Protein AF-A0A8J7XJB5-F1 (afdb_monomer_lite)

Radius of gyration: 16.45 Å; chains: 1; bounding box: 38×36×38 Å

Secondary structure (DSSP, 8-state):
-HHHHTTT--------SSHHHHHHHHHHHHHHHHHHHHHHHHTTS-GGG---S---TT--SHHHHHHHHHHHHHHHHHHHHHHHTT--TT--SSS---TT--HHHHHHHTTTIIIIIIT-

Foldseek 3Di:
DVVVVVVLDDVDPQDDPALVSRLVVVVVSVVSVQVVVFCVVQVVDDCVQVRNGADEPPDPGPLNVQLNVQLVVLLVVLVVVCVVVVHQQQDARNADRDPPHSRNSVVVSVVCSCPRRVVD

pLDDT: mean 87.28, std 15.81, range [36.06, 98.25]

Sequence (120 aa):
MISFLSNAIQNEKIQGTCIDDVRQSLQGFEGNSSRIYWTSLSATFPPDLGFQGRAGRYAQDPINSMLNYGYGILQGEVLRAIHFAGLDPYGGYLHVDRSGRSSLVFDLMEEFRQQVVDKV

Structure (mmCIF, N/CA/C/O backbone):
data_AF-A0A8J7XJB5-F1
#
_entry.id   AF-A0A8J7XJB5-F1
#
loop_
_atom_site.group_PDB
_atom_site.id
_atom_site.type_symbol
_atom_site.label_atom_id
_atom_site.label_alt_id
_atom_site.label_comp_id
_atom_site.label_asym_id
_atom_site.label_entity_id
_atom_site.label_seq_id
_atom_site.pdbx_PDB_ins_code
_atom_site.Cartn_x
_atom_site.Cartn_y
_atom_site.Cartn_z
_atom_site.occupancy
_atom_site.B_iso_or_equiv
_atom_site.auth_seq_id
_atom_site.auth_comp_id
_atom_site.auth_asym_id
_atom_site.auth_atom_id
_atom_site.pdbx_PDB_model_num
ATOM 1 N N . MET A 1 1 ? -20.973 17.859 2.751 1.00 40.72 1 MET A N 1
ATOM 2 C CA . MET A 1 1 ? -20.466 16.518 2.381 1.00 40.72 1 MET A CA 1
ATOM 3 C C . MET A 1 1 ? -19.974 16.485 0.933 1.00 40.72 1 MET A C 1
ATOM 5 O O . MET A 1 1 ? -18.833 16.113 0.721 1.00 40.72 1 MET A O 1
ATOM 9 N N . ILE A 1 2 ? -20.749 16.989 -0.038 1.00 36.06 2 ILE A N 1
ATOM 10 C CA . ILE A 1 2 ? -20.333 17.091 -1.457 1.00 36.06 2 ILE A CA 1
ATOM 11 C C . ILE A 1 2 ? -19.216 18.141 -1.686 1.00 36.06 2 ILE A C 1
ATOM 13 O O . ILE A 1 2 ? -18.362 17.958 -2.547 1.00 36.06 2 ILE A O 1
ATOM 17 N N . SER A 1 3 ? -19.129 19.193 -0.859 1.00 36.09 3 SER A N 1
ATOM 18 C CA . SER A 1 3 ? -18.069 20.215 -0.960 1.00 36.09 3 SER A CA 1
ATOM 19 C C . SER A 1 3 ? -16.662 19.736 -0.563 1.00 36.09 3 SER A C 1
ATOM 21 O O . SER A 1 3 ? -15.685 20.359 -0.963 1.00 36.09 3 SER A O 1
ATOM 23 N N . PHE A 1 4 ? -16.534 18.635 0.191 1.00 40.62 4 PHE A N 1
ATOM 24 C CA . PHE A 1 4 ? -15.228 18.101 0.608 1.00 40.62 4 PHE A CA 1
ATOM 25 C C . PHE A 1 4 ? -14.536 17.299 -0.503 1.00 40.62 4 PHE A C 1
ATOM 27 O O . PHE A 1 4 ? -13.314 17.337 -0.608 1.00 40.62 4 PHE A O 1
ATOM 34 N N . LEU A 1 5 ? -15.307 16.627 -1.366 1.00 39.28 5 LEU A N 1
ATOM 35 C CA . LEU A 1 5 ? -14.764 15.875 -2.503 1.00 39.28 5 LEU A CA 1
ATOM 36 C C . LEU A 1 5 ? -14.286 16.805 -3.630 1.00 39.28 5 LEU A C 1
ATOM 38 O O . LEU A 1 5 ? -13.300 16.504 -4.293 1.00 39.28 5 LEU A O 1
ATOM 42 N N . SER A 1 6 ? -14.920 17.974 -3.790 1.00 42.72 6 SER A N 1
ATOM 43 C CA . SER A 1 6 ? -14.560 18.952 -4.830 1.00 42.72 6 SER A CA 1
ATOM 44 C C . SER A 1 6 ? -13.181 19.596 -4.637 1.00 42.72 6 SER A C 1
ATOM 46 O O . SER A 1 6 ? -12.615 20.078 -5.611 1.00 42.72 6 SER A O 1
ATOM 48 N N . ASN A 1 7 ? -12.639 19.617 -3.414 1.00 41.62 7 ASN A N 1
ATOM 49 C CA . ASN A 1 7 ? -11.310 20.176 -3.130 1.00 41.62 7 ASN A CA 1
ATOM 50 C C . ASN A 1 7 ? -10.185 19.131 -3.192 1.00 41.62 7 ASN A C 1
ATOM 52 O O . ASN A 1 7 ? -9.018 19.505 -3.221 1.00 41.62 7 ASN A O 1
ATOM 56 N N . ALA A 1 8 ? -10.512 17.834 -3.185 1.00 46.34 8 ALA A N 1
ATOM 57 C CA . ALA A 1 8 ? -9.510 16.766 -3.165 1.00 46.34 8 ALA A CA 1
ATOM 58 C C . ALA A 1 8 ? -8.907 16.486 -4.551 1.00 46.34 8 ALA A C 1
ATOM 60 O O . ALA A 1 8 ? -7.793 15.981 -4.639 1.00 46.34 8 ALA A O 1
ATOM 61 N N . ILE A 1 9 ? -9.622 16.847 -5.621 1.00 50.88 9 ILE A N 1
ATOM 62 C CA . ILE A 1 9 ? -9.161 16.725 -7.005 1.00 50.88 9 ILE A CA 1
ATOM 63 C C . ILE A 1 9 ? -8.808 18.131 -7.499 1.00 50.88 9 ILE A C 1
ATOM 65 O O . ILE A 1 9 ? -9.528 18.735 -8.295 1.00 50.88 9 ILE A O 1
ATOM 69 N N . GLN A 1 10 ? -7.720 18.706 -6.984 1.00 52.84 10 GLN A N 1
ATOM 70 C CA . GLN A 1 10 ? -7.109 19.832 -7.684 1.00 52.84 10 GLN A CA 1
ATOM 71 C C . GLN A 1 10 ? -6.639 19.314 -9.048 1.00 52.84 10 GLN A C 1
ATOM 73 O O . GLN A 1 10 ? -5.847 18.379 -9.124 1.00 52.84 10 GLN A O 1
ATOM 78 N N . ASN A 1 11 ? -7.157 19.911 -10.125 1.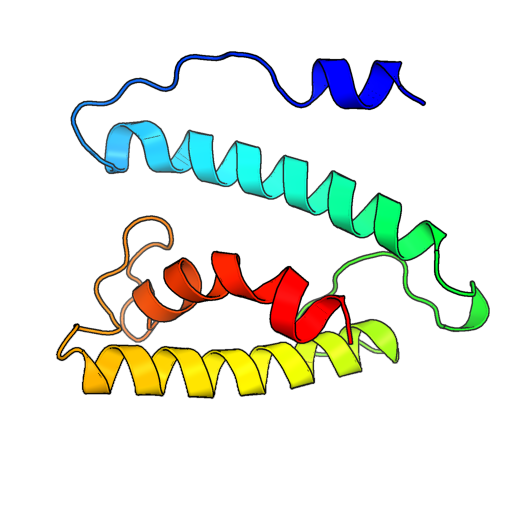00 51.72 11 ASN A N 1
ATOM 79 C CA . ASN A 1 11 ? -6.711 19.712 -11.508 1.00 51.72 11 ASN A CA 1
ATOM 80 C C . ASN A 1 11 ? -5.294 20.291 -11.711 1.00 51.72 11 ASN A C 1
ATOM 82 O O . ASN A 1 11 ? -5.064 21.112 -12.601 1.00 51.72 11 ASN A O 1
ATOM 86 N N . GLU A 1 12 ? -4.335 19.920 -10.868 1.00 61.09 12 GLU A N 1
ATOM 87 C CA . GLU A 1 12 ? -2.936 20.218 -11.122 1.00 61.09 12 GLU A CA 1
ATOM 88 C C . GLU A 1 12 ? -2.455 19.267 -12.212 1.00 61.09 12 GLU A C 1
ATOM 90 O O . GLU A 1 12 ? -2.388 18.051 -12.039 1.00 61.09 12 GLU A O 1
ATOM 95 N N . LYS A 1 13 ? -2.163 19.829 -13.387 1.00 68.81 13 LYS A N 1
ATOM 96 C CA . LYS A 1 13 ? -1.496 19.084 -14.451 1.00 68.81 13 LYS A CA 1
ATOM 97 C C . LYS A 1 13 ? -0.088 18.756 -13.970 1.00 68.81 13 LYS A C 1
ATOM 99 O O . LYS A 1 13 ? 0.807 19.588 -14.075 1.00 68.81 13 LYS A O 1
ATOM 104 N N . ILE A 1 14 ? 0.093 17.546 -13.456 1.00 78.44 14 ILE A N 1
ATOM 105 C 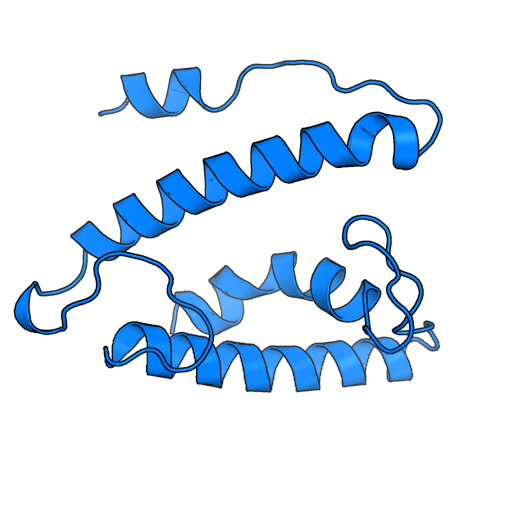CA . ILE A 1 14 ? 1.411 17.002 -13.158 1.00 78.44 14 ILE A CA 1
ATOM 106 C C . ILE A 1 14 ? 2.125 16.804 -14.496 1.00 78.44 14 ILE A C 1
ATOM 108 O O . ILE A 1 14 ? 1.645 16.075 -15.365 1.00 78.44 14 ILE A O 1
ATOM 112 N N . GLN A 1 15 ? 3.240 17.500 -14.685 1.00 82.88 15 GLN A N 1
ATOM 113 C CA . GLN A 1 15 ? 4.061 17.402 -15.884 1.00 82.88 15 GLN A CA 1
ATOM 114 C C . GLN A 1 15 ? 5.470 17.002 -15.482 1.00 82.88 15 GLN A C 1
ATOM 116 O O . GLN A 1 15 ? 6.050 17.574 -14.565 1.00 82.88 15 GLN A O 1
ATOM 121 N N . GLY A 1 16 ? 6.009 16.031 -16.202 1.00 84.62 16 GLY A N 1
ATOM 122 C CA . GLY A 1 16 ? 7.385 15.587 -16.094 1.00 84.62 16 GLY A CA 1
ATOM 123 C C . GLY A 1 16 ? 7.789 14.903 -17.385 1.00 84.62 16 GLY A C 1
ATOM 124 O O . GLY A 1 16 ? 6.941 14.477 -18.173 1.00 84.62 16 GLY A O 1
ATOM 125 N N . THR A 1 17 ? 9.089 14.843 -17.616 1.00 88.12 17 THR A N 1
ATOM 126 C CA . THR A 1 17 ? 9.674 14.158 -18.771 1.00 88.12 17 THR A CA 1
ATOM 127 C C . THR A 1 17 ? 9.993 12.700 -18.466 1.00 88.12 17 THR A C 1
ATOM 129 O O . THR A 1 17 ? 9.996 11.871 -19.374 1.00 88.12 17 THR A O 1
ATOM 132 N N . CYS A 1 18 ? 10.200 12.372 -17.189 1.00 88.50 18 CYS A N 1
ATOM 133 C CA . CYS A 1 18 ? 10.343 11.013 -16.690 1.00 88.50 18 CYS A CA 1
ATOM 134 C C . CYS A 1 18 ? 9.549 10.818 -15.385 1.00 88.50 18 CYS A C 1
ATOM 136 O O . CYS A 1 18 ? 9.022 11.765 -14.801 1.00 88.50 18 CYS A O 1
ATOM 138 N N . ILE A 1 19 ? 9.446 9.569 -14.923 1.00 87.06 19 ILE A N 1
ATOM 139 C CA . ILE A 1 19 ? 8.682 9.226 -13.715 1.00 87.06 19 ILE A CA 1
ATOM 140 C C . ILE A 1 19 ? 9.253 9.880 -12.448 1.00 87.06 19 ILE A C 1
ATOM 142 O O . ILE A 1 19 ? 8.493 10.243 -11.551 1.00 87.06 19 ILE A O 1
ATOM 146 N N . ASP A 1 20 ? 10.572 10.074 -12.382 1.00 88.25 20 ASP A N 1
ATOM 147 C CA . ASP A 1 20 ? 11.242 10.656 -11.215 1.00 88.25 20 ASP A CA 1
ATOM 148 C C . ASP A 1 20 ? 10.778 12.093 -10.944 1.00 88.25 20 ASP A C 1
ATOM 150 O O . ASP A 1 20 ? 10.623 12.468 -9.782 1.00 88.25 20 ASP A O 1
ATOM 154 N N . ASP A 1 21 ? 10.465 12.848 -12.003 1.00 89.81 21 ASP A N 1
ATOM 155 C CA . ASP A 1 21 ? 9.988 14.235 -11.931 1.00 89.81 21 ASP A CA 1
ATOM 156 C C . ASP A 1 21 ? 8.640 14.352 -11.198 1.00 89.81 21 ASP A C 1
ATOM 158 O O . ASP A 1 21 ? 8.330 15.377 -10.591 1.00 89.81 21 ASP A O 1
ATOM 162 N N . VAL A 1 22 ? 7.813 13.304 -11.272 1.00 90.88 22 VAL A N 1
ATOM 163 C CA . VAL A 1 22 ? 6.399 13.346 -10.863 1.00 90.88 22 VAL A CA 1
ATOM 164 C C . VAL A 1 22 ? 6.067 12.406 -9.709 1.00 90.88 22 VAL A C 1
ATOM 166 O O . VAL A 1 22 ? 5.016 12.554 -9.079 1.00 90.88 22 VAL A O 1
ATOM 169 N N . ARG A 1 23 ? 6.952 11.450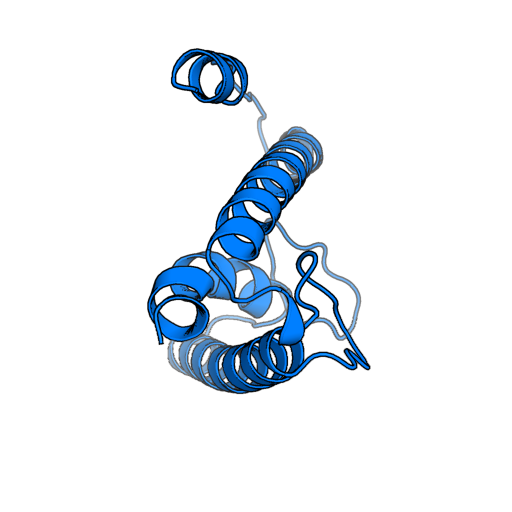 -9.400 1.00 89.06 23 ARG A N 1
ATOM 170 C CA . ARG A 1 23 ? 6.705 10.380 -8.422 1.00 89.06 23 ARG A CA 1
ATOM 171 C C . ARG A 1 23 ? 6.298 10.920 -7.054 1.00 89.06 23 ARG A C 1
ATOM 173 O O . ARG A 1 23 ? 5.342 10.423 -6.467 1.00 89.06 23 ARG A O 1
ATOM 180 N N . GLN A 1 24 ? 7.000 11.935 -6.548 1.00 89.62 24 GLN A N 1
ATOM 181 C CA . GLN A 1 24 ? 6.710 12.504 -5.228 1.00 89.62 24 GLN A CA 1
ATOM 182 C C . GLN A 1 24 ? 5.299 13.101 -5.166 1.00 89.62 24 GLN A C 1
ATOM 184 O O . GLN A 1 24 ? 4.584 12.890 -4.186 1.00 89.62 24 GLN A O 1
ATOM 189 N N . SER A 1 25 ? 4.880 13.804 -6.219 1.00 89.94 25 SER A N 1
ATOM 190 C CA . SER A 1 25 ? 3.535 14.370 -6.310 1.00 89.94 25 SER A CA 1
ATOM 191 C C . SER A 1 25 ? 2.479 13.268 -6.352 1.00 89.94 25 SER A C 1
ATOM 193 O O . SER A 1 25 ? 1.521 13.324 -5.586 1.00 89.94 25 SER A O 1
ATOM 195 N N . LEU A 1 26 ? 2.683 12.228 -7.172 1.00 89.44 26 LEU A N 1
ATOM 196 C CA . LEU A 1 26 ? 1.770 11.080 -7.260 1.00 89.44 26 LEU A CA 1
ATOM 197 C C . LEU A 1 26 ? 1.602 10.367 -5.911 1.00 89.44 26 LEU A C 1
ATOM 199 O O . LEU A 1 26 ? 0.470 10.146 -5.485 1.00 89.44 26 LEU A O 1
ATOM 203 N N . GLN A 1 27 ? 2.697 10.103 -5.193 1.00 88.56 27 GLN A N 1
ATOM 204 C CA . GLN A 1 27 ? 2.643 9.525 -3.842 1.00 88.56 27 GLN A CA 1
ATOM 205 C C . GLN A 1 27 ? 1.941 10.458 -2.838 1.00 88.56 27 GLN A C 1
ATOM 207 O O . GLN A 1 27 ? 1.250 9.999 -1.928 1.00 88.56 27 GLN A O 1
ATOM 212 N N . GLY A 1 28 ? 2.078 11.778 -3.001 1.00 90.38 28 GLY A N 1
ATOM 213 C CA . GLY A 1 28 ? 1.344 12.766 -2.208 1.00 90.38 28 GLY A CA 1
ATOM 214 C C . GLY A 1 28 ? -0.171 12.684 -2.423 1.00 90.38 28 GLY A C 1
ATOM 215 O O . GLY A 1 28 ? -0.935 12.652 -1.452 1.00 90.38 28 GLY A O 1
ATOM 216 N N . PHE A 1 29 ? -0.609 12.590 -3.683 1.00 90.12 29 PHE A N 1
ATOM 217 C CA . PHE A 1 29 ? -2.018 12.380 -4.024 1.00 90.12 29 PHE A CA 1
ATOM 218 C C . PHE A 1 29 ? -2.535 11.044 -3.487 1.00 90.12 29 PHE A C 1
ATOM 220 O O . PHE A 1 29 ? -3.602 11.008 -2.876 1.00 90.12 29 PHE A O 1
ATOM 227 N N . GLU A 1 30 ? -1.769 9.967 -3.648 1.00 89.88 30 GLU A N 1
ATOM 228 C CA . GLU A 1 30 ? -2.095 8.641 -3.117 1.00 89.88 30 GLU A CA 1
ATOM 229 C C . GLU A 1 30 ? -2.276 8.664 -1.593 1.00 89.88 30 GLU A C 1
ATOM 231 O O . GLU A 1 30 ? -3.273 8.154 -1.077 1.00 89.88 30 GLU A O 1
ATOM 236 N N . GLY A 1 31 ? -1.368 9.315 -0.859 1.00 90.19 31 GLY A N 1
ATOM 237 C CA . GLY A 1 31 ? -1.455 9.443 0.596 1.00 90.19 31 GLY A CA 1
ATOM 238 C C . GLY A 1 31 ? -2.699 10.213 1.050 1.00 90.19 31 GLY A C 1
ATOM 239 O O . GLY A 1 31 ? -3.390 9.793 1.984 1.00 90.19 31 GLY A O 1
ATOM 240 N N . ASN A 1 32 ? -3.036 11.313 0.368 1.00 92.88 32 ASN A N 1
ATOM 241 C CA . ASN A 1 32 ? -4.242 12.083 0.674 1.00 92.88 32 ASN A CA 1
ATOM 242 C C . ASN A 1 32 ? -5.527 11.305 0.346 1.00 92.88 32 ASN A C 1
ATOM 244 O O . ASN A 1 32 ? -6.444 11.262 1.170 1.00 92.88 32 ASN A O 1
ATOM 248 N N . SER A 1 33 ? -5.575 10.658 -0.820 1.00 92.94 33 SER A N 1
ATOM 249 C CA . SER A 1 33 ? -6.692 9.804 -1.237 1.00 92.94 33 SER A CA 1
ATOM 250 C C . SER A 1 33 ? -6.887 8.640 -0.271 1.00 92.94 33 SER A C 1
ATOM 252 O O . SER A 1 33 ? -8.004 8.405 0.184 1.00 92.94 33 SER A O 1
ATOM 254 N N . SER A 1 34 ? -5.798 7.984 0.134 1.00 92.44 34 SER A N 1
ATOM 255 C CA . SER A 1 34 ? -5.810 6.901 1.121 1.00 92.44 34 SER A CA 1
ATOM 256 C C . SER A 1 34 ? -6.369 7.363 2.462 1.00 92.44 34 SER A C 1
ATOM 258 O O . SER A 1 34 ? -7.215 6.688 3.044 1.00 92.44 34 SER A O 1
ATOM 260 N N . ARG A 1 35 ? -5.949 8.535 2.956 1.00 93.31 35 ARG A N 1
ATOM 261 C CA . ARG A 1 35 ? -6.483 9.102 4.202 1.00 93.31 35 ARG A CA 1
ATOM 262 C C . ARG A 1 35 ? -7.996 9.300 4.117 1.00 93.31 35 ARG A C 1
ATOM 264 O O . ARG A 1 35 ? -8.711 8.870 5.015 1.00 93.31 35 ARG A O 1
ATOM 271 N N . ILE A 1 36 ? -8.484 9.924 3.042 1.00 95.31 36 ILE A N 1
ATOM 272 C CA . ILE A 1 36 ? -9.923 10.155 2.838 1.00 95.31 36 ILE A CA 1
ATOM 273 C C . ILE A 1 36 ? -10.673 8.822 2.748 1.00 95.31 36 ILE A C 1
ATOM 275 O O . ILE A 1 36 ? -11.703 8.662 3.405 1.00 95.31 36 ILE A O 1
ATOM 279 N N . TYR A 1 37 ? -10.148 7.865 1.984 1.00 96.19 37 TYR A N 1
ATOM 280 C CA . TYR A 1 37 ? -10.729 6.540 1.812 1.00 96.19 37 TYR A CA 1
ATOM 281 C C . TYR A 1 37 ? -10.875 5.801 3.147 1.00 96.19 37 TYR A C 1
ATOM 283 O O . TYR A 1 37 ? -11.988 5.441 3.524 1.00 96.19 37 TYR A O 1
ATOM 291 N N . TRP A 1 38 ? -9.793 5.657 3.917 1.00 95.62 38 TRP A N 1
ATOM 292 C CA . TRP A 1 38 ? -9.819 4.907 5.176 1.00 95.62 38 TRP A CA 1
ATOM 293 C C . TRP A 1 38 ? -10.638 5.589 6.269 1.00 95.62 38 TRP A C 1
ATOM 295 O O . TRP A 1 38 ? -11.312 4.895 7.025 1.00 95.62 38 TRP A O 1
ATOM 305 N N . THR A 1 39 ? -10.629 6.925 6.344 1.00 94.62 39 THR A N 1
ATOM 306 C CA . THR A 1 39 ? -11.514 7.665 7.260 1.00 94.62 39 THR A CA 1
ATOM 307 C C . THR A 1 39 ? -12.986 7.494 6.888 1.00 94.62 39 THR A C 1
ATOM 309 O O . THR A 1 39 ? -13.837 7.388 7.765 1.00 94.62 39 THR A O 1
ATOM 312 N N . SER A 1 40 ? -13.303 7.463 5.593 1.00 95.31 40 SER A N 1
ATOM 313 C CA . SER A 1 40 ? -14.682 7.254 5.140 1.00 95.31 40 SER A CA 1
ATOM 314 C C . SER A 1 40 ? -15.133 5.820 5.402 1.00 95.31 40 SER A C 1
ATOM 316 O O . SER A 1 40 ? -16.250 5.603 5.860 1.00 95.31 40 SER A O 1
ATOM 318 N N . LEU A 1 41 ? -14.252 4.848 5.159 1.00 94.75 41 LEU A N 1
ATOM 319 C CA . LEU A 1 41 ? -14.539 3.438 5.378 1.00 94.75 41 LEU A CA 1
ATOM 320 C C . LEU A 1 41 ? -14.695 3.112 6.868 1.00 94.75 41 LEU A C 1
ATOM 322 O O . LEU A 1 41 ? -15.619 2.387 7.229 1.00 94.75 41 LEU A O 1
ATOM 326 N N . SER A 1 42 ? -13.859 3.669 7.751 1.00 94.88 42 SER A N 1
ATOM 327 C CA . SER A 1 42 ? -13.969 3.411 9.193 1.00 94.88 42 SER 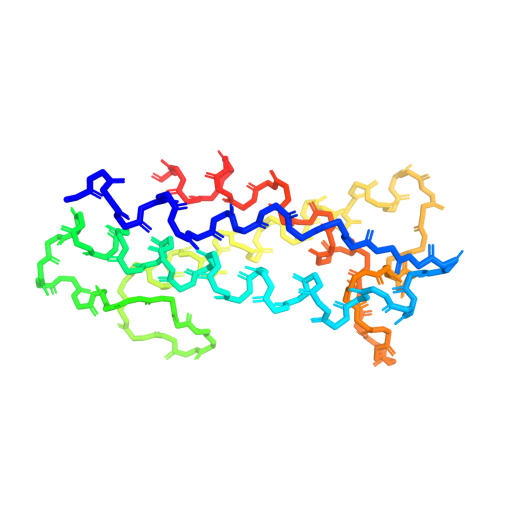A CA 1
ATOM 328 C C . SER A 1 42 ? -15.305 3.853 9.782 1.00 94.88 42 SER A C 1
ATOM 330 O O . SER A 1 42 ? -15.847 3.167 10.643 1.00 94.88 42 SER A O 1
ATOM 332 N N . ALA A 1 43 ? -15.900 4.921 9.246 1.00 95.06 43 ALA A N 1
ATOM 333 C CA . ALA A 1 43 ? -17.228 5.385 9.642 1.00 95.06 43 ALA A CA 1
ATOM 334 C C . ALA A 1 43 ? -18.374 4.419 9.274 1.00 95.06 43 ALA A C 1
ATOM 336 O O . ALA A 1 43 ? -19.492 4.604 9.752 1.00 95.06 43 ALA A O 1
ATOM 337 N N . THR A 1 44 ? -18.125 3.413 8.427 1.00 94.75 44 THR A N 1
ATOM 338 C CA . THR A 1 44 ? -19.133 2.409 8.036 1.00 94.75 44 THR A CA 1
ATOM 339 C C . THR A 1 44 ? -19.167 1.190 8.956 1.00 94.75 44 THR A C 1
ATOM 341 O O . THR A 1 44 ? -20.155 0.456 8.954 1.00 94.75 44 THR A O 1
ATOM 344 N N . PHE A 1 45 ? -18.119 0.977 9.758 1.00 94.75 45 PHE A N 1
ATOM 345 C CA . PHE A 1 45 ? -18.010 -0.177 10.642 1.00 94.75 45 PHE A CA 1
ATOM 346 C C . PHE A 1 45 ? -18.574 0.109 12.044 1.00 94.75 45 PHE A C 1
ATOM 348 O O . PHE A 1 45 ? -18.496 1.240 12.531 1.00 94.75 45 PHE A O 1
ATOM 355 N N . PRO A 1 46 ? -19.108 -0.917 12.732 1.00 95.50 46 PRO A N 1
ATOM 356 C CA . PRO A 1 46 ? -19.474 -0.823 14.141 1.00 95.50 46 PRO A CA 1
ATOM 357 C C . PRO A 1 46 ? -18.294 -0.374 15.037 1.00 95.50 46 PRO A C 1
ATOM 359 O O . PRO A 1 46 ? -17.188 -0.907 14.896 1.00 95.50 46 PRO A O 1
ATOM 362 N N . PRO A 1 47 ? -18.492 0.581 15.973 1.00 92.88 47 PRO A N 1
ATOM 363 C CA . PRO A 1 47 ? -17.408 1.113 16.810 1.00 92.88 47 PRO A CA 1
ATOM 364 C C . PRO A 1 47 ? -16.709 0.082 17.710 1.00 92.88 47 PRO A C 1
ATOM 366 O O . PRO A 1 47 ? -15.543 0.258 18.060 1.00 92.88 47 PRO A O 1
ATOM 369 N N . ASP A 1 48 ? -17.404 -0.988 18.091 1.00 95.38 48 ASP A N 1
ATOM 370 C CA . ASP A 1 48 ? -16.904 -2.085 18.927 1.00 95.38 48 ASP A CA 1
ATOM 371 C C . ASP A 1 48 ? -15.843 -2.948 18.229 1.00 95.38 48 ASP A C 1
ATOM 373 O O . ASP A 1 48 ? -15.043 -3.593 18.905 1.00 95.38 48 ASP A O 1
ATOM 377 N N . LEU A 1 49 ? -15.759 -2.897 16.894 1.00 95.06 49 LEU A N 1
ATOM 378 C CA . LEU A 1 49 ? -14.675 -3.527 16.135 1.00 95.06 49 LEU A CA 1
ATOM 379 C C . LEU A 1 49 ? -13.356 -2.744 16.203 1.00 95.06 49 LEU A C 1
ATOM 381 O O . LEU A 1 49 ? -12.334 -3.243 15.739 1.00 95.06 49 LEU A O 1
ATOM 385 N N . GLY A 1 50 ? -13.348 -1.526 16.756 1.00 93.50 50 GLY A N 1
ATOM 386 C CA . GLY A 1 50 ? -12.123 -0.759 17.007 1.00 93.50 50 GLY A CA 1
ATOM 387 C C . GLY A 1 50 ? -11.381 -0.267 15.757 1.00 93.50 50 GLY A C 1
ATOM 388 O O . GLY A 1 50 ? -10.246 0.197 15.864 1.00 93.50 50 GLY A O 1
ATOM 389 N N . PHE A 1 51 ? -11.992 -0.337 14.572 1.00 96.19 51 PHE A N 1
ATOM 390 C CA . PHE A 1 51 ? -11.365 0.086 13.322 1.00 96.19 51 PHE A CA 1
ATOM 391 C C . PHE A 1 51 ? -11.393 1.614 13.174 1.00 96.19 51 PHE A C 1
ATOM 393 O O . PHE A 1 51 ? -12.408 2.202 12.814 1.00 96.19 51 PHE A O 1
ATOM 400 N N . GLN A 1 52 ? -10.264 2.275 13.443 1.00 92.38 52 GLN A N 1
ATOM 401 C CA . GLN A 1 52 ? -10.131 3.740 13.328 1.00 92.38 52 GLN A CA 1
ATOM 402 C C . GLN A 1 52 ? -9.512 4.198 11.998 1.00 92.38 52 GLN A C 1
ATOM 404 O O . GLN A 1 52 ? -9.465 5.391 11.698 1.00 92.38 52 GLN A O 1
ATOM 409 N N . GLY A 1 53 ? -9.044 3.251 11.189 1.00 93.25 53 GLY A N 1
ATOM 410 C CA . GLY A 1 53 ? -8.346 3.487 9.934 1.00 93.25 53 GLY A CA 1
ATOM 411 C C . GLY A 1 53 ? -7.337 2.378 9.659 1.00 93.25 53 GLY A C 1
ATOM 412 O O . GLY A 1 53 ? -7.191 1.431 10.438 1.00 93.25 53 GLY A O 1
ATOM 413 N N . ARG A 1 54 ? -6.622 2.491 8.538 1.00 95.12 54 ARG A N 1
ATOM 414 C CA . ARG A 1 54 ? -5.659 1.473 8.123 1.00 95.12 54 ARG A CA 1
ATOM 415 C C . ARG A 1 54 ? -4.448 1.426 9.053 1.00 95.12 54 ARG A C 1
ATOM 417 O O . ARG A 1 54 ? -3.717 2.404 9.179 1.00 95.12 54 ARG A O 1
ATOM 424 N N . ALA A 1 55 ? -4.192 0.253 9.619 1.00 92.88 55 ALA A N 1
ATOM 425 C CA . ALA A 1 55 ? -3.005 -0.067 10.398 1.00 92.88 55 ALA A CA 1
ATOM 426 C C . ALA A 1 55 ? -2.225 -1.211 9.736 1.00 92.88 55 ALA A C 1
ATOM 428 O O . ALA A 1 55 ? -2.804 -2.156 9.209 1.00 92.88 55 ALA A O 1
ATOM 429 N N . GLY A 1 56 ? -0.896 -1.109 9.741 1.00 87.25 56 GLY A N 1
ATOM 430 C CA . GLY A 1 56 ? -0.009 -2.083 9.104 1.00 87.25 56 GLY A CA 1
ATOM 431 C C . GLY A 1 56 ? 0.235 -3.336 9.951 1.00 87.25 56 GLY A C 1
ATOM 432 O O . GLY A 1 56 ? -0.689 -3.990 10.435 1.00 87.25 56 GLY A O 1
ATOM 433 N N . ARG A 1 57 ? 1.516 -3.698 10.105 1.00 84.19 57 ARG A N 1
ATOM 434 C CA . ARG A 1 57 ? 1.936 -4.881 10.875 1.00 84.19 57 ARG A CA 1
ATOM 435 C C . ARG A 1 57 ? 1.475 -4.786 12.331 1.00 84.19 57 ARG A C 1
ATOM 437 O O . ARG A 1 57 ? 1.518 -3.711 12.919 1.00 84.19 57 ARG A O 1
ATOM 444 N N . TYR A 1 58 ? 1.114 -5.938 12.899 1.00 88.31 58 TYR A N 1
ATOM 445 C CA . TYR A 1 58 ? 0.684 -6.088 14.296 1.00 88.31 58 TYR A CA 1
ATOM 446 C C . TYR A 1 58 ? -0.603 -5.334 14.657 1.00 88.31 58 TYR A C 1
ATOM 448 O O . TYR A 1 58 ? -0.790 -4.962 15.816 1.00 88.31 58 TYR A O 1
ATOM 456 N N . ALA A 1 59 ? -1.489 -5.117 13.681 1.00 90.81 59 ALA A N 1
ATOM 457 C CA . ALA A 1 59 ? -2.823 -4.604 13.957 1.00 90.81 59 ALA A CA 1
ATOM 458 C C . ALA A 1 59 ? -3.544 -5.481 14.993 1.00 90.81 59 ALA A C 1
ATOM 460 O O . ALA A 1 59 ? -3.428 -6.705 14.963 1.00 90.81 59 ALA A O 1
ATOM 461 N N . GLN A 1 60 ? -4.242 -4.831 15.920 1.00 89.00 60 GLN A N 1
ATOM 462 C CA . GLN A 1 60 ? -4.937 -5.490 17.031 1.00 89.00 60 GLN A CA 1
ATOM 463 C C . GLN A 1 60 ? -6.446 -5.586 16.785 1.00 89.00 60 GLN A C 1
ATOM 465 O O . GLN A 1 60 ? -7.127 -6.363 17.448 1.00 89.00 60 GLN A O 1
ATOM 470 N N . ASP A 1 61 ? -6.971 -4.805 15.838 1.00 95.19 61 ASP A N 1
ATOM 471 C CA . ASP A 1 61 ? -8.375 -4.849 15.458 1.00 95.19 61 ASP A CA 1
ATOM 472 C C . ASP A 1 61 ? -8.640 -5.939 14.395 1.00 95.19 61 ASP A C 1
ATOM 474 O O . ASP A 1 61 ? -7.775 -6.231 13.551 1.00 95.19 61 ASP A O 1
ATOM 478 N N . PRO A 1 62 ? -9.831 -6.566 14.422 1.00 96.06 62 PRO A N 1
ATOM 479 C CA . PRO A 1 62 ? -10.190 -7.636 13.496 1.00 96.06 62 PRO A CA 1
ATOM 480 C C . PRO A 1 62 ? -10.198 -7.181 12.031 1.00 96.06 62 PRO A C 1
ATOM 482 O O . PRO A 1 62 ? -9.766 -7.941 11.167 1.00 96.06 62 PRO A O 1
ATOM 485 N N . ILE A 1 63 ? -10.608 -5.941 11.740 1.00 96.50 63 ILE A N 1
ATOM 486 C CA . ILE A 1 63 ? -10.722 -5.436 10.363 1.00 96.50 63 ILE A CA 1
ATOM 487 C C . ILE A 1 63 ? -9.347 -5.309 9.704 1.00 96.50 63 ILE A C 1
ATOM 489 O O . ILE A 1 63 ? -9.112 -5.877 8.638 1.00 96.50 63 ILE A O 1
ATOM 493 N N . ASN A 1 64 ? -8.386 -4.640 10.343 1.00 97.12 64 ASN A N 1
ATOM 494 C CA . ASN A 1 64 ? -7.025 -4.565 9.817 1.00 97.12 64 ASN A CA 1
ATOM 495 C C . ASN A 1 64 ? -6.346 -5.932 9.758 1.00 97.12 64 ASN A C 1
ATOM 497 O O . ASN A 1 64 ? -5.524 -6.149 8.868 1.00 97.12 64 ASN A O 1
ATOM 501 N N . SER A 1 65 ? -6.678 -6.851 10.667 1.00 96.06 65 SER A N 1
ATOM 502 C CA . SER A 1 65 ? -6.182 -8.230 10.614 1.00 96.06 65 SER A CA 1
ATOM 503 C C . SER A 1 65 ? -6.672 -8.954 9.355 1.00 96.06 65 SER A C 1
ATOM 505 O O . SER A 1 65 ? -5.862 -9.553 8.646 1.00 96.06 65 SER A O 1
ATOM 507 N N . MET A 1 66 ? -7.961 -8.827 9.023 1.00 96.25 66 MET A N 1
ATOM 508 C CA . MET A 1 66 ? -8.544 -9.362 7.787 1.00 96.25 66 MET A CA 1
ATOM 509 C C . MET A 1 66 ? -7.925 -8.717 6.542 1.00 96.25 66 MET A C 1
ATOM 511 O O . MET A 1 66 ? -7.471 -9.432 5.649 1.00 96.25 66 MET A O 1
ATOM 515 N N . LEU A 1 67 ? -7.813 -7.385 6.510 1.00 97.12 67 LEU A N 1
ATOM 516 C CA . LEU A 1 67 ? -7.185 -6.655 5.401 1.00 97.12 67 LEU A CA 1
ATOM 517 C C . LEU A 1 67 ? -5.719 -7.064 5.205 1.00 97.12 67 LEU A C 1
ATOM 519 O O . LEU A 1 67 ? -5.280 -7.302 4.084 1.00 97.12 67 LEU A O 1
ATOM 523 N N . ASN A 1 68 ? -4.949 -7.181 6.292 1.00 96.56 68 ASN A N 1
ATOM 524 C CA . ASN A 1 68 ? -3.556 -7.633 6.249 1.00 96.56 68 ASN A CA 1
ATOM 525 C C . ASN A 1 68 ? -3.437 -9.031 5.638 1.00 96.56 68 ASN A C 1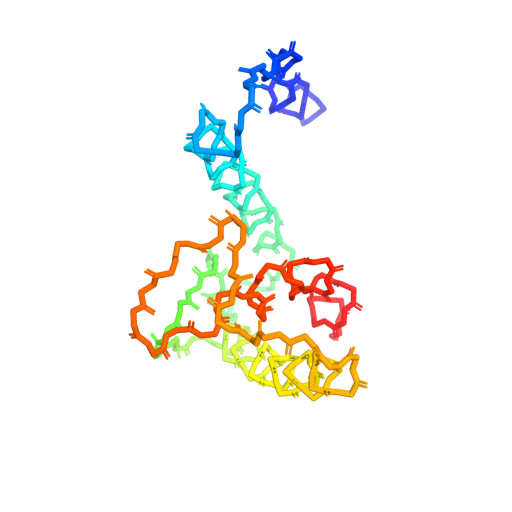
ATOM 527 O O . ASN A 1 68 ? -2.561 -9.263 4.804 1.00 96.56 68 ASN A O 1
ATOM 531 N N . TYR A 1 69 ? -4.314 -9.946 6.047 1.00 96.50 69 TYR A N 1
ATOM 532 C CA . TYR A 1 69 ? -4.337 -11.304 5.523 1.00 96.50 69 TYR A CA 1
ATOM 533 C C . TYR A 1 69 ? -4.711 -11.329 4.034 1.00 96.50 69 TYR A C 1
ATOM 535 O O . TYR A 1 69 ? -3.982 -11.908 3.227 1.00 96.50 69 TYR A O 1
ATOM 543 N N . GLY A 1 70 ? -5.787 -10.633 3.652 1.00 97.50 70 GLY A N 1
ATOM 544 C CA . GLY A 1 70 ? -6.243 -10.536 2.265 1.00 97.50 70 GLY A CA 1
ATOM 545 C C . GLY A 1 70 ? -5.196 -9.916 1.340 1.00 97.50 70 GLY A C 1
ATOM 546 O O . GLY A 1 70 ? -4.911 -10.464 0.277 1.00 97.50 70 GLY A O 1
ATOM 547 N N . TYR A 1 71 ? -4.536 -8.835 1.764 1.00 97.25 71 TYR A N 1
ATOM 548 C CA . TYR A 1 71 ? -3.434 -8.253 0.995 1.00 97.25 71 TYR A CA 1
ATOM 549 C C . TYR A 1 71 ? -2.219 -9.177 0.896 1.00 97.25 71 TYR A C 1
ATOM 551 O O . TYR A 1 71 ? -1.539 -9.148 -0.125 1.00 97.25 71 TYR A O 1
ATOM 559 N N . GLY A 1 72 ? -1.951 -10.014 1.903 1.00 96.56 72 GLY A N 1
ATOM 560 C CA . GLY A 1 72 ? -0.907 -11.038 1.823 1.00 96.56 72 GLY A CA 1
ATOM 561 C C . GLY A 1 72 ? -1.197 -12.087 0.746 1.00 96.56 72 GLY A C 1
ATOM 562 O O . GLY A 1 72 ? -0.303 -12.452 -0.017 1.00 96.56 72 GLY A O 1
ATOM 563 N N . ILE A 1 73 ? -2.456 -12.523 0.630 1.00 97.94 73 ILE A N 1
ATOM 564 C CA . ILE A 1 73 ? -2.893 -13.417 -0.454 1.00 97.94 73 ILE A CA 1
ATOM 565 C C . ILE A 1 73 ? -2.782 -12.706 -1.806 1.00 97.94 73 ILE A C 1
ATOM 567 O O . ILE A 1 73 ? -2.158 -13.239 -2.723 1.00 97.94 73 ILE A O 1
ATOM 571 N N . LEU A 1 74 ? -3.325 -11.488 -1.918 1.00 98.12 74 LEU A N 1
ATOM 572 C CA . LEU A 1 74 ? -3.273 -10.693 -3.147 1.00 98.12 74 LEU A CA 1
ATOM 573 C C . LEU A 1 74 ? -1.830 -10.484 -3.624 1.00 98.12 74 LEU A C 1
ATOM 575 O O . LEU A 1 74 ? -1.549 -10.628 -4.810 1.00 98.12 74 LEU A O 1
ATOM 579 N N . GLN A 1 75 ? -0.903 -10.208 -2.704 1.00 97.56 75 GLN A N 1
ATOM 580 C CA . GLN A 1 75 ? 0.517 -10.078 -3.018 1.00 97.56 75 GLN A CA 1
ATOM 581 C C . GLN A 1 75 ? 1.072 -11.347 -3.677 1.00 97.56 75 GLN A C 1
ATOM 583 O O . GLN A 1 75 ? 1.805 -11.255 -4.661 1.00 97.56 75 GLN A O 1
ATOM 588 N N . GLY A 1 76 ? 0.716 -12.528 -3.161 1.00 97.75 76 GLY A N 1
ATOM 589 C CA . GLY A 1 76 ? 1.119 -13.810 -3.740 1.00 97.75 76 GLY A CA 1
ATOM 590 C C . GLY A 1 76 ? 0.557 -14.038 -5.146 1.00 97.75 76 GLY A C 1
ATOM 591 O O . GLY A 1 76 ? 1.279 -14.516 -6.022 1.00 97.75 76 GLY A O 1
ATOM 592 N N . GLU A 1 77 ? -0.700 -13.658 -5.383 1.00 98.25 77 GLU A N 1
ATOM 593 C CA . GLU A 1 77 ? -1.343 -13.763 -6.700 1.00 98.25 77 GLU A CA 1
ATOM 594 C C . GLU A 1 77 ? -0.708 -12.820 -7.729 1.00 98.25 77 GLU A C 1
ATOM 596 O O . GLU A 1 77 ? -0.346 -13.254 -8.824 1.00 98.25 77 GLU A O 1
ATOM 601 N N . VAL A 1 78 ? -0.491 -11.552 -7.366 1.00 98.06 78 VAL A N 1
ATOM 602 C CA . VAL A 1 78 ? 0.140 -10.561 -8.253 1.00 98.06 78 VAL A CA 1
ATOM 603 C C . VAL A 1 78 ? 1.586 -10.947 -8.558 1.00 98.06 78 VAL A C 1
ATOM 605 O O . VAL A 1 78 ? 1.999 -10.909 -9.716 1.00 98.06 78 VAL A O 1
ATOM 608 N N . LEU A 1 79 ? 2.347 -11.402 -7.556 1.00 97.75 79 LEU A N 1
ATOM 609 C CA . LEU A 1 79 ? 3.702 -11.913 -7.770 1.00 97.75 79 LEU A CA 1
ATOM 610 C C . LEU A 1 79 ? 3.710 -13.078 -8.765 1.00 97.75 79 LEU A C 1
ATOM 612 O O . LEU A 1 79 ? 4.567 -13.128 -9.647 1.00 97.75 79 LEU A O 1
ATOM 616 N N . ARG A 1 80 ? 2.764 -14.015 -8.647 1.00 98.06 80 ARG A N 1
ATOM 617 C CA . ARG A 1 80 ? 2.649 -15.142 -9.578 1.00 98.06 80 ARG A CA 1
ATOM 618 C C . ARG A 1 80 ? 2.321 -14.666 -10.996 1.00 98.06 80 ARG A C 1
ATOM 620 O O . ARG A 1 80 ? 2.934 -15.145 -11.946 1.00 98.06 80 ARG A O 1
ATOM 627 N N . ALA A 1 81 ? 1.404 -13.709 -11.135 1.00 98.06 81 ALA A N 1
ATOM 628 C CA . ALA A 1 81 ? 1.030 -13.128 -12.423 1.00 98.06 81 ALA A CA 1
ATOM 629 C C . ALA A 1 81 ? 2.209 -12.415 -13.109 1.00 98.06 81 ALA A C 1
ATOM 631 O O . ALA A 1 81 ? 2.436 -12.626 -14.299 1.00 98.06 81 ALA A O 1
ATOM 632 N N . ILE A 1 82 ? 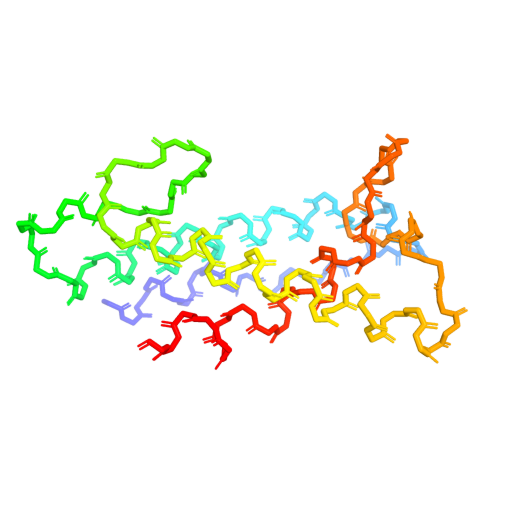3.001 -11.645 -12.355 1.00 97.69 82 ILE A N 1
ATOM 633 C CA . ILE A 1 82 ? 4.223 -10.986 -12.847 1.00 97.69 82 ILE A CA 1
ATOM 634 C C . ILE A 1 82 ? 5.212 -12.014 -13.408 1.00 97.69 82 ILE A C 1
ATOM 636 O O . ILE A 1 82 ? 5.695 -11.850 -14.528 1.00 97.69 82 ILE A O 1
ATOM 640 N N . HIS A 1 83 ? 5.464 -13.105 -12.676 1.00 97.25 83 HIS A N 1
ATOM 641 C CA . HIS A 1 83 ? 6.356 -14.167 -13.151 1.00 97.25 83 HIS A CA 1
ATOM 642 C C . HIS A 1 83 ? 5.831 -14.846 -14.420 1.00 97.25 83 HIS A C 1
ATOM 644 O O . HIS A 1 83 ? 6.607 -15.090 -15.340 1.00 97.25 83 HIS A O 1
ATOM 650 N N . PHE A 1 84 ? 4.527 -15.130 -14.504 1.00 98.06 84 PHE A N 1
ATOM 651 C CA . PHE A 1 84 ? 3.938 -15.709 -15.716 1.00 98.06 84 PHE A CA 1
ATOM 652 C C . PHE A 1 84 ? 4.010 -14.772 -16.924 1.00 98.06 84 PHE A C 1
ATOM 654 O O . PHE A 1 84 ? 4.150 -15.247 -18.048 1.00 98.06 84 PHE A O 1
ATOM 661 N N . ALA A 1 85 ? 3.956 -13.459 -16.701 1.00 97.81 85 ALA A N 1
ATOM 662 C CA . ALA A 1 85 ? 4.149 -12.458 -17.744 1.00 97.81 85 ALA A CA 1
ATOM 663 C C . ALA A 1 85 ? 5.625 -12.284 -18.160 1.00 97.81 85 ALA A C 1
ATOM 665 O O . ALA A 1 85 ? 5.898 -11.580 -19.130 1.00 97.81 85 ALA A O 1
ATOM 666 N N . GLY A 1 86 ? 6.575 -12.905 -17.448 1.00 97.31 86 GLY A N 1
ATOM 667 C CA . GLY A 1 86 ? 8.011 -12.755 -17.697 1.00 97.31 86 GLY A CA 1
ATOM 668 C C . GLY A 1 86 ? 8.575 -11.393 -17.280 1.00 97.31 86 GLY A C 1
ATOM 669 O O . GLY A 1 86 ? 9.628 -10.994 -17.774 1.00 97.31 86 GLY A O 1
ATOM 670 N N . LEU A 1 87 ? 7.874 -10.669 -16.403 1.00 96.38 87 LEU A N 1
ATOM 671 C CA . LEU A 1 87 ? 8.302 -9.370 -15.886 1.00 96.38 87 LEU A CA 1
ATOM 672 C C . LEU A 1 87 ? 9.214 -9.542 -14.666 1.00 96.38 87 LEU A C 1
ATOM 674 O O . LEU A 1 87 ? 9.080 -10.507 -13.913 1.00 96.38 87 LEU A O 1
ATOM 678 N N . ASP A 1 88 ? 10.115 -8.582 -14.448 1.00 93.81 88 ASP A N 1
ATOM 679 C CA . ASP A 1 88 ? 10.952 -8.530 -13.248 1.00 93.81 88 ASP A CA 1
ATOM 680 C C . ASP A 1 88 ? 10.149 -7.948 -12.063 1.00 93.81 88 ASP A C 1
ATOM 682 O O . ASP A 1 88 ? 9.789 -6.767 -12.098 1.00 93.81 88 ASP A O 1
ATOM 686 N N . PRO A 1 89 ? 9.878 -8.719 -10.989 1.00 93.62 89 PRO A N 1
ATOM 687 C CA . PRO A 1 89 ? 9.150 -8.223 -9.821 1.00 93.62 89 PRO A CA 1
ATOM 688 C C . PRO A 1 89 ? 9.817 -7.039 -9.112 1.00 93.62 89 PRO A C 1
ATOM 690 O O . PRO A 1 89 ? 9.148 -6.342 -8.342 1.00 93.62 89 PRO A O 1
ATOM 693 N N . TYR A 1 90 ? 11.119 -6.835 -9.313 1.00 92.12 90 TYR A N 1
ATOM 694 C CA . TYR A 1 90 ? 11.897 -5.797 -8.646 1.00 92.12 90 TYR A CA 1
ATOM 695 C C . TYR A 1 90 ? 11.925 -4.470 -9.408 1.00 92.12 90 TYR A C 1
ATOM 697 O O . TYR A 1 90 ? 12.354 -3.492 -8.816 1.00 92.12 90 TYR A O 1
ATOM 705 N N . GLY A 1 91 ? 11.463 -4.409 -10.663 1.00 90.44 91 GLY A N 1
ATOM 706 C CA . GLY A 1 91 ? 11.466 -3.183 -11.473 1.00 90.44 91 GLY A CA 1
ATOM 707 C C . GLY A 1 91 ? 10.194 -2.351 -11.308 1.00 90.44 91 GLY A C 1
ATOM 708 O O . GLY A 1 91 ? 9.333 -2.372 -12.187 1.00 90.44 91 GLY A O 1
ATOM 709 N N . GLY A 1 92 ? 10.042 -1.657 -10.177 1.00 88.75 92 GLY A N 1
ATOM 710 C CA . GLY A 1 92 ? 8.884 -0.789 -9.933 1.00 88.75 92 GLY A CA 1
ATOM 711 C C . GLY A 1 92 ? 9.007 0.590 -10.580 1.00 88.75 92 GLY A C 1
ATOM 712 O O . GLY A 1 92 ? 10.094 1.070 -10.890 1.00 88.75 92 GLY A O 1
ATOM 713 N N . TYR A 1 93 ? 7.873 1.263 -10.747 1.00 88.81 93 TYR A N 1
ATOM 714 C CA . TYR A 1 93 ? 7.778 2.630 -11.258 1.00 88.81 93 TYR A CA 1
ATOM 715 C C . TYR A 1 93 ? 7.447 3.624 -10.140 1.00 88.81 93 TYR A C 1
ATOM 717 O O . TYR A 1 93 ? 8.158 4.622 -9.948 1.00 88.81 93 TYR A O 1
ATOM 725 N N . LEU A 1 94 ? 6.362 3.363 -9.401 1.00 86.88 94 LEU A N 1
ATOM 726 C CA . LEU A 1 94 ? 5.862 4.258 -8.354 1.00 86.88 94 LEU A CA 1
ATOM 727 C C . LEU A 1 94 ? 6.510 3.951 -7.009 1.00 86.88 94 LEU A C 1
ATOM 729 O O . LEU A 1 94 ? 6.983 4.866 -6.325 1.00 86.88 94 LEU A O 1
ATOM 733 N N . HIS A 1 95 ? 6.574 2.676 -6.637 1.00 83.81 95 HIS A N 1
ATOM 734 C CA . HIS A 1 95 ? 7.287 2.235 -5.452 1.00 83.81 95 HIS A CA 1
ATOM 735 C C . HIS A 1 95 ? 8.789 2.143 -5.728 1.00 83.81 95 HIS A C 1
ATOM 737 O O . HIS A 1 95 ? 9.228 1.465 -6.647 1.00 83.81 95 HIS A O 1
ATOM 743 N N . VAL A 1 96 ? 9.584 2.833 -4.904 1.00 70.31 96 VAL A N 1
ATOM 744 C CA . VAL A 1 96 ? 11.043 2.901 -5.072 1.00 70.31 96 VAL A CA 1
ATOM 745 C C . VAL A 1 96 ? 11.681 1.531 -4.873 1.00 70.31 96 VAL A C 1
ATOM 747 O O . VAL A 1 96 ? 11.461 0.880 -3.843 1.00 70.31 96 VAL A O 1
ATOM 750 N N . ASP A 1 97 ? 12.566 1.188 -5.805 1.00 62.41 97 ASP A N 1
ATOM 751 C CA . ASP A 1 97 ? 13.455 0.037 -5.742 1.00 62.41 97 ASP A CA 1
ATOM 752 C C . ASP A 1 97 ? 14.389 0.153 -4.540 1.00 62.41 97 ASP A C 1
ATOM 754 O O . ASP A 1 97 ? 15.437 0.800 -4.546 1.00 62.41 97 ASP A O 1
ATOM 758 N N . ARG A 1 98 ? 13.986 -0.487 -3.446 1.00 65.69 98 ARG A N 1
ATOM 759 C CA . ARG A 1 98 ? 14.914 -0.896 -2.397 1.00 65.69 98 ARG A CA 1
ATOM 760 C C . ARG A 1 98 ? 15.328 -2.322 -2.698 1.00 65.69 98 ARG A C 1
ATOM 762 O O . ARG A 1 98 ? 14.470 -3.158 -2.965 1.00 65.69 98 ARG A O 1
ATOM 769 N N . SER A 1 99 ? 16.626 -2.604 -2.600 1.00 66.19 99 SER A N 1
ATOM 770 C CA . SER A 1 99 ? 17.147 -3.963 -2.769 1.00 66.19 99 SER A CA 1
ATOM 771 C C . SER A 1 99 ? 16.335 -4.963 -1.933 1.00 66.19 99 SER A C 1
ATOM 773 O O . SER A 1 99 ? 16.130 -4.758 -0.734 1.00 66.19 99 SER A O 1
ATOM 775 N N . GLY A 1 100 ? 15.819 -6.004 -2.592 1.00 74.94 100 GLY A N 1
ATOM 776 C CA . GLY A 1 100 ? 14.980 -7.043 -1.987 1.00 74.94 100 GLY A CA 1
ATOM 777 C C . GLY A 1 100 ? 13.483 -6.723 -1.877 1.00 74.94 100 GLY A C 1
ATOM 778 O O . GLY A 1 100 ? 12.728 -7.574 -1.407 1.00 74.94 100 GLY A O 1
ATOM 779 N N . ARG A 1 101 ? 13.017 -5.542 -2.306 1.00 83.00 101 ARG A N 1
ATOM 780 C CA . ARG A 1 101 ? 11.586 -5.214 -2.382 1.00 83.00 101 ARG A CA 1
ATOM 781 C C . ARG A 1 101 ? 11.069 -5.486 -3.792 1.00 83.00 101 ARG A C 1
ATOM 783 O O . ARG A 1 101 ? 11.559 -4.901 -4.745 1.00 83.00 101 ARG A O 1
ATOM 790 N N . SER A 1 102 ? 10.041 -6.319 -3.912 1.00 89.31 102 SER A N 1
ATOM 791 C CA . SER A 1 102 ? 9.343 -6.567 -5.176 1.00 89.31 102 SER A CA 1
ATOM 792 C C . SER A 1 102 ? 8.452 -5.370 -5.558 1.00 89.31 102 SER A C 1
ATOM 794 O O . SER A 1 102 ? 7.232 -5.423 -5.393 1.00 89.31 102 SER A O 1
ATOM 796 N N . SER A 1 103 ? 9.059 -4.249 -5.953 1.00 92.94 103 SER A N 1
ATOM 797 C CA . SER A 1 103 ? 8.386 -2.962 -6.174 1.00 92.94 103 SER A CA 1
ATOM 798 C C . SER A 1 103 ? 7.239 -3.045 -7.184 1.00 92.94 103 SER A C 1
ATOM 800 O O . SER A 1 103 ? 6.158 -2.530 -6.903 1.00 92.94 103 SER A O 1
ATOM 802 N N . LEU A 1 104 ? 7.420 -3.770 -8.295 1.00 94.44 104 LEU A N 1
ATOM 803 C CA . LEU A 1 104 ? 6.390 -3.924 -9.329 1.00 94.44 104 LEU A CA 1
ATOM 804 C C . LEU A 1 104 ? 5.146 -4.656 -8.808 1.00 94.44 104 LEU A C 1
ATOM 806 O O . LEU A 1 104 ? 4.029 -4.374 -9.236 1.00 94.44 104 LEU A O 1
ATOM 810 N N . VAL A 1 105 ? 5.324 -5.570 -7.848 1.00 96.44 105 VAL A N 1
ATOM 811 C CA . VAL A 1 105 ? 4.195 -6.236 -7.181 1.00 96.44 105 VAL A CA 1
ATOM 812 C C . VAL A 1 105 ? 3.340 -5.205 -6.460 1.00 96.44 105 VAL A C 1
ATOM 814 O O . VAL A 1 105 ? 2.126 -5.232 -6.603 1.00 96.44 105 VAL A O 1
ATOM 817 N N . PHE A 1 106 ? 3.956 -4.289 -5.710 1.00 93.81 106 PHE A N 1
ATOM 818 C CA . PHE A 1 106 ? 3.209 -3.265 -4.981 1.00 93.81 106 PHE A CA 1
ATOM 819 C C . PHE A 1 106 ? 2.508 -2.295 -5.927 1.00 93.81 106 PHE A C 1
ATOM 821 O O . PHE A 1 106 ? 1.349 -1.989 -5.689 1.00 93.81 106 PHE A O 1
ATOM 828 N N . ASP A 1 107 ? 3.160 -1.897 -7.021 1.00 94.50 107 ASP A N 1
ATOM 829 C CA . ASP A 1 107 ? 2.539 -1.049 -8.044 1.00 94.50 107 ASP A CA 1
ATOM 830 C C . ASP A 1 107 ? 1.288 -1.702 -8.644 1.00 94.50 107 ASP A C 1
ATOM 832 O O . ASP A 1 107 ? 0.227 -1.086 -8.684 1.00 94.50 107 ASP A O 1
ATOM 836 N N . LEU A 1 108 ? 1.383 -2.966 -9.072 1.00 96.00 108 LEU A N 1
ATOM 837 C CA . LEU A 1 108 ? 0.247 -3.661 -9.680 1.00 96.00 108 LEU A CA 1
ATOM 838 C C . LEU A 1 108 ? -0.832 -4.039 -8.668 1.00 96.00 108 LEU A C 1
ATOM 840 O O . LEU A 1 108 ? -1.998 -4.134 -9.038 1.00 96.00 108 LEU A O 1
ATOM 844 N N . MET A 1 109 ? -0.472 -4.263 -7.403 1.00 96.81 109 MET A N 1
ATOM 845 C CA . MET A 1 109 ? -1.450 -4.558 -6.361 1.00 96.81 109 MET A CA 1
ATOM 846 C C . MET A 1 109 ? -2.467 -3.430 -6.194 1.00 96.81 109 MET A C 1
ATOM 848 O O . MET A 1 109 ? -3.627 -3.751 -5.947 1.00 96.81 109 MET A O 1
ATOM 852 N N . GLU A 1 110 ? -2.067 -2.158 -6.326 1.00 94.44 110 GLU A N 1
ATOM 853 C CA . GLU A 1 110 ? -2.936 -1.006 -6.036 1.00 94.44 110 GLU A CA 1
ATOM 854 C C . GLU A 1 110 ? -4.250 -1.020 -6.837 1.00 94.44 110 GLU A C 1
ATOM 856 O O . GLU A 1 110 ? -5.297 -0.712 -6.273 1.00 94.44 110 GLU A O 1
ATOM 861 N N . GLU A 1 111 ? -4.244 -1.501 -8.084 1.00 94.69 111 GLU A N 1
ATOM 862 C CA . GLU A 1 111 ? -5.451 -1.611 -8.926 1.00 94.69 111 GLU A CA 1
ATOM 863 C C . GLU A 1 111 ? -6.473 -2.646 -8.414 1.00 94.69 111 GLU A C 1
ATOM 865 O O . GLU A 1 111 ? -7.655 -2.614 -8.766 1.00 94.69 111 GLU A O 1
ATOM 870 N N . PHE A 1 112 ? -6.037 -3.589 -7.574 1.00 97.25 112 PHE A N 1
ATOM 871 C CA . PHE A 1 112 ? -6.847 -4.731 -7.146 1.00 97.25 112 PHE A CA 1
ATOM 872 C C . PHE A 1 112 ? -7.246 -4.693 -5.672 1.00 97.25 112 PHE A C 1
ATOM 874 O O . PHE A 1 112 ? -8.150 -5.434 -5.282 1.00 97.25 112 PHE A O 1
ATOM 881 N N . ARG A 1 113 ? -6.621 -3.847 -4.843 1.00 96.69 113 ARG A N 1
ATOM 882 C CA . ARG A 1 113 ? -6.845 -3.830 -3.383 1.00 96.69 113 ARG A CA 1
ATOM 883 C C . ARG A 1 113 ? -8.320 -3.673 -3.039 1.00 96.69 113 ARG A C 1
ATOM 885 O O . ARG A 1 113 ? -8.872 -4.509 -2.331 1.00 96.69 113 ARG A O 1
ATOM 892 N N . GLN A 1 114 ? -8.975 -2.669 -3.611 1.00 96.88 114 GLN A N 1
ATOM 893 C CA . GLN A 1 114 ? -10.364 -2.360 -3.292 1.00 96.88 114 GLN A CA 1
ATOM 894 C C . GLN A 1 114 ? -11.329 -3.409 -3.854 1.00 96.88 114 GLN A C 1
ATOM 896 O O . GLN A 1 114 ? -12.303 -3.768 -3.198 1.00 96.88 114 GLN A O 1
ATOM 901 N N . GLN A 1 115 ? -11.072 -3.916 -5.064 1.00 97.19 115 GLN A N 1
ATOM 902 C CA . GLN A 1 115 ? -12.000 -4.826 -5.746 1.00 97.19 115 GLN A CA 1
ATOM 903 C C . GLN A 1 115 ? -11.907 -6.270 -5.254 1.00 97.19 115 GLN A C 1
ATOM 905 O O . GLN A 1 115 ? -12.916 -6.976 -5.252 1.00 97.19 115 GLN A O 1
ATOM 910 N N . VAL A 1 116 ? -10.709 -6.708 -4.863 1.00 97.50 116 VAL A N 1
ATOM 911 C CA . VAL A 1 116 ? -10.437 -8.095 -4.469 1.00 97.50 116 VAL A CA 1
ATOM 912 C C . VAL A 1 116 ? -10.448 -8.268 -2.955 1.00 97.50 116 VAL A C 1
ATOM 914 O O . VAL A 1 116 ? -10.878 -9.316 -2.485 1.00 97.50 116 VAL A O 1
ATOM 917 N N . VAL A 1 117 ? -9.977 -7.273 -2.196 1.00 98.00 117 VAL A N 1
ATOM 918 C CA . VAL A 1 117 ? -9.829 -7.389 -0.738 1.00 98.00 117 VAL A CA 1
ATOM 919 C C . VAL A 1 117 ? -10.849 -6.526 -0.010 1.00 98.00 117 VAL A C 1
ATOM 921 O O . VAL A 1 117 ? -11.671 -7.075 0.708 1.00 98.00 117 VAL A O 1
ATOM 924 N N . ASP A 1 118 ? -10.852 -5.206 -0.204 1.00 96.50 118 ASP A N 1
ATOM 925 C CA . ASP A 1 118 ? -11.644 -4.308 0.658 1.00 96.50 118 ASP A CA 1
ATOM 926 C C . ASP A 1 118 ? -13.163 -4.489 0.510 1.00 96.50 118 ASP A C 1
ATOM 928 O O . ASP A 1 118 ? -13.922 -4.139 1.411 1.00 96.50 118 ASP A O 1
ATOM 932 N N . LYS A 1 119 ? -13.613 -5.002 -0.639 1.00 95.06 119 LYS A N 1
ATOM 933 C CA . LYS A 1 119 ? -15.024 -5.286 -0.925 1.00 95.06 119 LYS A CA 1
ATOM 934 C C . LYS A 1 119 ? -15.557 -6.537 -0.205 1.00 95.06 119 LYS A C 1
ATOM 936 O O . LYS A 1 119 ? -16.775 -6.648 -0.060 1.00 95.06 119 LYS A O 1
ATOM 941 N N . VAL A 1 120 ? -14.687 -7.494 0.124 1.00 91.00 120 VAL A N 1
ATOM 942 C CA . VAL A 1 120 ? -15.052 -8.830 0.639 1.00 91.00 120 VAL A CA 1
ATOM 943 C C . VAL A 1 120 ? -15.267 -8.782 2.145 1.00 91.00 120 VAL A C 1
ATOM 945 O O . VAL A 1 120 ? -16.309 -9.319 2.580 1.00 91.00 120 VAL A O 1
#